Protein AF-K2A8L1-F1 (afdb_monomer)

Nearest PDB structures (foldseek):
  5lc5-assembly1_g  TM=3.397E-01  e=4.838E+00  Bos taurus
  8uew-assembly1_1g  TM=3.157E-01  e=6.829E+00  Sus scrofa
  8glv-assembly1_AW  TM=3.051E-01  e=8.997E+00  Chlamydomonas reinhardtii

Radius of gyration: 23.31 Å; Cα contacts (8 Å, |Δi|>4): 41; chains: 1; bounding box: 41×30×66 Å

Solvent-accessible surface area (backbone atoms only — not comparable to full-atom values): 5091 Å² total; per-residue (Å²): 112,69,72,59,53,53,55,55,57,46,43,37,73,39,59,37,80,94,49,80,60,37,29,48,64,76,32,69,70,51,44,51,51,52,50,52,49,49,51,50,52,52,50,50,50,53,56,50,36,68,74,73,58,70,60,86,87,69,70,84,78,76,49,70,66,56,52,51,51,58,51,30,52,58,29,49,78,69,74,40,82,73,80,82,135

pLDDT: mean 82.5, std 11.9, range [53.59, 97.0]

Foldseek 3Di:
DVVVVVVVVVQQPAQDVVVVRDRVVPDPVNVVVVVVVVVCVLVVVVVVCVVPPHDPVNPPDQDPVNVQVVVQVVCVVVVHDRDDD

Structure (mmCIF, N/CA/C/O backbone):
data_AF-K2A8L1-F1
#
_entry.id   AF-K2A8L1-F1
#
loop_
_atom_site.group_PDB
_atom_site.id
_atom_site.type_symbol
_atom_site.label_atom_id
_atom_site.label_alt_id
_atom_site.label_comp_id
_atom_site.label_asym_id
_atom_site.label_entity_id
_atom_site.label_seq_id
_atom_site.pdbx_PDB_ins_code
_atom_site.Cartn_x
_atom_site.Cartn_y
_atom_site.Cartn_z
_atom_site.occupancy
_atom_site.B_iso_or_equiv
_atom_site.auth_seq_id
_atom_site.auth_comp_id
_atom_site.auth_asym_id
_atom_site.auth_atom_id
_atom_site.pdbx_PDB_model_num
ATOM 1 N N . MET A 1 1 ? 2.805 10.288 -35.553 1.00 62.25 1 MET A N 1
ATOM 2 C CA . MET A 1 1 ? 2.880 10.408 -34.077 1.00 62.25 1 MET A CA 1
ATOM 3 C C . MET A 1 1 ? 2.436 9.118 -33.381 1.00 62.25 1 MET A C 1
ATOM 5 O O . MET A 1 1 ? 3.240 8.539 -32.663 1.00 62.25 1 MET A O 1
ATOM 9 N N . LEU A 1 2 ? 1.241 8.596 -33.686 1.00 68.56 2 LEU A N 1
ATOM 10 C CA . LEU A 1 2 ? 0.690 7.345 -33.124 1.00 68.56 2 LEU A CA 1
ATOM 11 C C . LEU A 1 2 ? 1.583 6.101 -33.298 1.00 68.56 2 LEU A C 1
ATOM 13 O O . LEU A 1 2 ? 1.839 5.392 -32.332 1.00 68.56 2 LEU A O 1
ATOM 17 N N . ALA A 1 3 ? 2.144 5.881 -34.491 1.00 72.69 3 ALA A N 1
ATOM 18 C CA . ALA A 1 3 ? 3.021 4.731 -34.750 1.00 72.69 3 ALA A CA 1
ATOM 19 C C . ALA A 1 3 ? 4.310 4.727 -33.899 1.00 72.69 3 ALA A C 1
ATOM 21 O O . ALA A 1 3 ? 4.831 3.668 -33.554 1.00 72.69 3 ALA A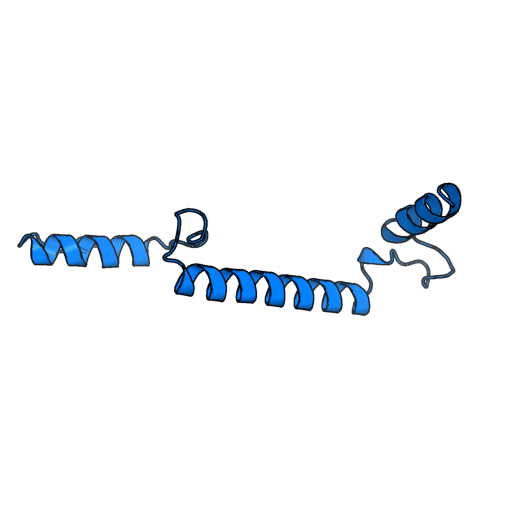 O 1
ATOM 22 N N . ARG A 1 4 ? 4.816 5.911 -33.521 1.00 71.44 4 ARG A N 1
ATOM 23 C CA . ARG A 1 4 ? 5.978 6.036 -32.624 1.00 71.44 4 ARG A CA 1
ATOM 24 C C . ARG A 1 4 ? 5.601 5.700 -31.183 1.00 71.44 4 ARG A C 1
ATOM 26 O O . ARG A 1 4 ? 6.365 5.025 -30.506 1.00 71.44 4 ARG A O 1
ATOM 33 N N . LEU A 1 5 ? 4.414 6.127 -30.747 1.00 74.06 5 LEU A N 1
ATOM 34 C CA . LEU A 1 5 ? 3.878 5.800 -29.426 1.00 74.06 5 LEU A CA 1
ATOM 35 C C . LEU A 1 5 ? 3.675 4.289 -29.264 1.00 74.06 5 LEU A C 1
ATOM 37 O O . LEU A 1 5 ? 4.110 3.716 -28.271 1.00 74.06 5 LEU A O 1
ATOM 41 N N . TYR A 1 6 ? 3.085 3.642 -30.272 1.00 79.62 6 TYR A N 1
ATOM 42 C CA . TYR A 1 6 ? 2.872 2.194 -30.296 1.00 79.62 6 TYR A CA 1
ATOM 43 C C . TYR A 1 6 ? 4.186 1.416 -30.162 1.00 79.62 6 TYR A C 1
ATOM 45 O O . TYR A 1 6 ? 4.309 0.535 -29.316 1.00 79.62 6 TYR A O 1
ATOM 53 N N . LYS A 1 7 ? 5.210 1.796 -30.936 1.00 77.19 7 LYS A N 1
ATOM 54 C CA . LYS A 1 7 ? 6.527 1.152 -30.870 1.00 77.19 7 LYS A CA 1
ATOM 55 C C . LYS A 1 7 ? 7.188 1.328 -29.497 1.00 77.19 7 LYS A C 1
ATOM 57 O O . LYS A 1 7 ? 7.756 0.378 -28.967 1.00 77.19 7 LYS A O 1
ATOM 62 N N . SER A 1 8 ? 7.062 2.512 -28.893 1.00 75.50 8 SER A N 1
ATOM 63 C CA . SER A 1 8 ? 7.542 2.758 -27.529 1.00 75.50 8 SER A CA 1
ATOM 64 C C . SER A 1 8 ? 6.803 1.924 -26.481 1.00 75.50 8 SER A C 1
ATOM 66 O O . SER A 1 8 ? 7.454 1.408 -25.578 1.00 75.50 8 SER A O 1
ATOM 68 N N . LEU A 1 9 ? 5.482 1.754 -26.613 1.00 79.94 9 LEU A N 1
ATOM 69 C CA . LEU A 1 9 ? 4.675 0.912 -25.721 1.00 79.94 9 LEU A CA 1
ATOM 70 C C . LEU A 1 9 ? 5.058 -0.568 -25.824 1.00 79.94 9 LEU A C 1
ATOM 72 O O . LEU A 1 9 ? 5.159 -1.234 -24.798 1.00 79.94 9 LEU A O 1
ATOM 76 N N . LEU A 1 10 ? 5.346 -1.078 -27.027 1.00 79.81 10 LEU A N 1
ATOM 77 C CA . LEU A 1 10 ? 5.851 -2.448 -27.171 1.00 79.81 10 LEU A CA 1
ATOM 78 C C . LEU A 1 10 ? 7.176 -2.644 -26.433 1.00 79.81 10 LEU A C 1
ATOM 80 O O . LEU A 1 10 ? 7.326 -3.623 -25.708 1.00 79.81 10 LEU A O 1
ATOM 84 N N . HIS A 1 11 ? 8.105 -1.690 -26.544 1.00 78.88 11 HIS A N 1
ATOM 85 C CA . HIS A 1 11 ? 9.414 -1.776 -25.889 1.00 78.88 11 HIS A CA 1
ATOM 86 C C . HIS A 1 11 ? 9.348 -1.783 -24.348 1.00 78.88 11 HIS A C 1
ATOM 88 O O . HIS A 1 11 ? 10.357 -2.085 -23.706 1.00 78.88 11 HIS A O 1
ATOM 94 N N . LEU A 1 12 ? 8.197 -1.471 -23.733 1.00 78.62 12 LEU A N 1
ATOM 95 C CA . LEU A 1 12 ? 8.018 -1.695 -22.294 1.00 78.62 12 LEU A CA 1
ATOM 96 C C . LEU A 1 12 ? 8.032 -3.185 -21.944 1.00 78.62 12 LEU A C 1
ATOM 98 O O . LEU A 1 12 ? 8.659 -3.559 -20.953 1.00 78.62 12 LEU A O 1
ATOM 102 N N . PHE A 1 13 ? 7.382 -4.016 -22.760 1.00 82.88 13 PHE A N 1
ATOM 103 C CA . PHE A 1 13 ? 7.156 -5.435 -22.475 1.00 82.88 13 PHE A CA 1
ATOM 104 C C . PHE A 1 13 ? 8.035 -6.368 -23.314 1.00 82.88 13 PHE A C 1
ATOM 106 O O . PHE A 1 13 ? 8.328 -7.481 -22.882 1.00 82.88 13 PHE A O 1
ATOM 113 N N . THR A 1 14 ? 8.493 -5.934 -24.492 1.00 82.19 14 THR A N 1
ATOM 114 C CA . THR A 1 14 ? 9.324 -6.753 -25.382 1.00 82.19 14 THR A CA 1
ATOM 115 C C . THR A 1 14 ? 10.812 -6.414 -25.251 1.00 82.19 14 THR A C 1
ATOM 117 O O . THR A 1 14 ? 11.165 -5.232 -25.331 1.00 82.19 14 THR A O 1
ATOM 120 N N . PRO A 1 15 ? 11.701 -7.417 -25.138 1.00 79.81 15 PRO A N 1
ATOM 121 C CA . PRO A 1 15 ? 13.145 -7.229 -25.245 1.00 79.81 15 PRO A CA 1
ATOM 122 C C . PRO A 1 15 ? 13.540 -6.518 -26.543 1.00 79.81 15 PRO A C 1
ATOM 124 O O . PRO A 1 15 ? 13.074 -6.880 -27.622 1.00 79.81 15 PRO A O 1
ATOM 127 N N . HIS A 1 16 ? 14.442 -5.539 -26.459 1.00 79.00 16 HIS A N 1
ATOM 128 C CA . HIS A 1 16 ? 15.005 -4.875 -27.636 1.00 79.00 16 HIS A CA 1
ATOM 129 C C . HIS A 1 16 ? 16.521 -4.670 -27.452 1.00 79.00 16 HIS A C 1
ATOM 131 O O . HIS A 1 16 ? 16.941 -4.352 -26.335 1.00 79.00 16 HIS A O 1
ATOM 137 N N . PRO A 1 17 ? 17.364 -4.809 -28.498 1.00 79.31 17 PRO A N 1
ATOM 138 C CA . PRO A 1 17 ? 18.793 -4.480 -28.456 1.00 79.31 17 PRO A CA 1
ATOM 139 C C . PRO A 1 17 ? 19.113 -3.108 -27.854 1.00 79.31 17 PRO A C 1
ATOM 141 O O . PRO A 1 17 ? 20.093 -2.977 -27.130 1.00 79.31 17 PRO A O 1
ATOM 144 N N . ALA A 1 18 ? 18.253 -2.108 -28.064 1.00 76.50 18 ALA A N 1
ATOM 145 C CA . ALA A 1 18 ? 18.418 -0.777 -27.475 1.00 76.50 18 ALA A CA 1
ATOM 146 C C . ALA A 1 18 ? 18.273 -0.739 -25.937 1.00 76.50 18 ALA A C 1
ATOM 148 O O . ALA A 1 18 ? 18.589 0.278 -25.330 1.00 76.50 18 ALA A O 1
ATOM 149 N N . ASN A 1 19 ? 17.785 -1.815 -25.309 1.00 70.69 19 ASN A N 1
ATOM 150 C CA . ASN A 1 19 ? 17.573 -1.922 -23.863 1.00 70.69 19 ASN A CA 1
ATOM 151 C C . ASN A 1 19 ? 18.264 -3.160 -23.269 1.00 70.69 19 ASN A C 1
ATOM 153 O O . ASN A 1 19 ? 17.705 -3.856 -22.423 1.00 70.69 19 ASN A O 1
ATOM 157 N N . ASN A 1 20 ? 19.462 -3.483 -23.773 1.00 79.00 20 ASN A N 1
ATOM 158 C CA . ASN A 1 20 ? 20.256 -4.637 -23.339 1.00 79.00 20 ASN A CA 1
ATOM 159 C C . ASN A 1 20 ? 19.474 -5.970 -23.377 1.00 79.00 20 ASN A C 1
ATOM 161 O O . ASN A 1 20 ? 19.604 -6.803 -22.482 1.00 79.00 20 ASN A O 1
ATOM 165 N N . HIS A 1 21 ? 18.605 -6.147 -24.381 1.00 81.81 21 HIS A N 1
ATOM 166 C CA . HIS A 1 21 ? 17.728 -7.319 -24.523 1.00 81.81 21 HIS A CA 1
ATOM 167 C C . HIS A 1 21 ? 16.850 -7.600 -23.289 1.00 8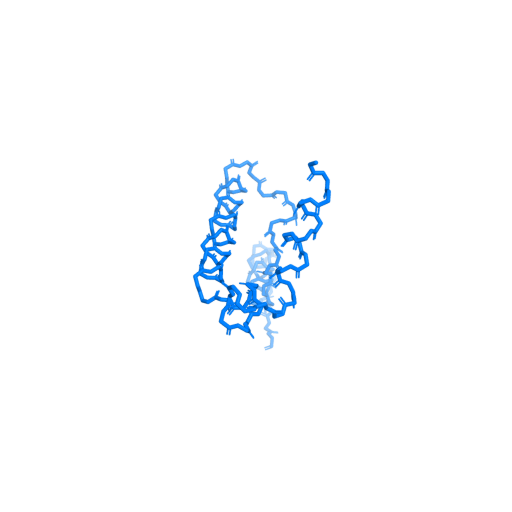1.81 21 HIS A C 1
ATOM 169 O O . HIS A 1 21 ? 16.457 -8.740 -23.043 1.00 81.81 21 HIS A O 1
ATOM 175 N N . ARG A 1 22 ? 16.509 -6.566 -22.513 1.00 78.38 22 ARG A N 1
ATOM 176 C CA . ARG A 1 22 ? 15.619 -6.664 -21.351 1.00 78.38 22 ARG A CA 1
ATOM 177 C C . ARG A 1 22 ? 14.402 -5.759 -21.544 1.00 78.38 22 ARG A C 1
ATOM 179 O O . ARG A 1 22 ? 14.568 -4.637 -22.029 1.00 78.38 22 ARG A O 1
ATOM 186 N N . PRO A 1 23 ? 13.187 -6.203 -21.178 1.00 82.81 23 PRO A N 1
ATOM 187 C CA . PRO A 1 23 ? 12.022 -5.326 -21.140 1.00 82.81 23 PRO A CA 1
ATOM 188 C C . PRO A 1 23 ? 12.291 -4.133 -20.223 1.00 82.81 23 PRO A C 1
ATOM 190 O O . PRO A 1 23 ? 12.792 -4.315 -19.111 1.00 82.81 23 PRO A O 1
ATOM 193 N N . ARG A 1 24 ? 11.940 -2.921 -20.663 1.00 80.81 24 ARG A N 1
ATOM 194 C CA . ARG A 1 24 ? 12.131 -1.708 -19.849 1.00 80.81 24 ARG A CA 1
ATOM 195 C C . ARG A 1 24 ? 11.386 -1.771 -18.523 1.00 80.81 24 ARG A C 1
ATOM 197 O O . ARG A 1 24 ? 11.887 -1.240 -17.540 1.00 80.81 24 ARG A O 1
ATOM 204 N N . LEU A 1 25 ? 10.239 -2.458 -18.483 1.00 83.44 25 LEU A N 1
ATOM 205 C CA . LEU A 1 25 ? 9.441 -2.622 -17.266 1.00 83.44 25 LEU A CA 1
ATOM 206 C C . LEU A 1 25 ? 10.228 -3.251 -16.104 1.00 83.44 25 LEU A C 1
ATOM 208 O O . LEU A 1 25 ? 9.971 -2.942 -14.947 1.00 83.44 25 LEU A O 1
ATOM 212 N N . LEU A 1 26 ? 11.189 -4.122 -16.417 1.00 84.38 26 LEU A N 1
ATOM 213 C CA . LEU A 1 26 ? 11.973 -4.872 -15.434 1.00 84.38 26 LEU A CA 1
ATOM 214 C C . LEU A 1 26 ? 13.305 -4.194 -15.091 1.00 84.38 26 LEU A C 1
ATOM 216 O O . LEU A 1 26 ? 14.129 -4.767 -14.378 1.00 84.38 26 LEU A O 1
ATOM 220 N N . GLU A 1 27 ? 13.556 -2.997 -15.619 1.00 86.94 27 GLU A N 1
ATOM 221 C CA . GLU A 1 27 ? 14.783 -2.272 -15.332 1.00 86.94 27 GLU A CA 1
ATOM 222 C C . GLU A 1 27 ? 14.748 -1.711 -13.899 1.00 86.94 27 GLU A C 1
ATOM 224 O O . GLU A 1 27 ? 13.765 -1.063 -13.523 1.00 86.94 27 GLU A O 1
ATOM 229 N N . PRO A 1 28 ? 15.808 -1.900 -13.087 1.00 87.88 28 PRO A N 1
ATOM 230 C CA . PRO A 1 28 ? 15.827 -1.422 -11.703 1.00 87.88 28 PRO A CA 1
ATOM 231 C C . PRO A 1 28 ? 15.557 0.081 -11.554 1.00 87.88 28 PRO A C 1
ATOM 233 O O . PRO A 1 28 ? 14.934 0.499 -10.581 1.00 87.88 28 PRO A O 1
ATOM 236 N N . SER A 1 29 ? 15.985 0.894 -12.524 1.00 88.50 29 SER A N 1
ATOM 237 C CA . SER A 1 29 ? 15.755 2.344 -12.573 1.00 88.50 29 SER A CA 1
ATOM 238 C C . SER A 1 29 ? 14.260 2.687 -12.652 1.00 88.50 29 SER A C 1
ATOM 240 O O . SER A 1 29 ? 13.750 3.505 -11.877 1.00 88.50 29 SER A O 1
ATOM 242 N N . LEU A 1 30 ? 13.532 2.014 -13.547 1.00 88.44 30 LEU A N 1
ATOM 243 C CA . LEU A 1 30 ? 12.097 2.188 -13.723 1.00 88.44 30 LEU A CA 1
ATOM 244 C C . LEU A 1 30 ? 11.319 1.621 -12.534 1.00 88.44 30 LEU A C 1
ATOM 246 O O . LEU A 1 30 ? 10.419 2.291 -12.035 1.00 88.44 30 LEU A O 1
ATOM 250 N N . LEU A 1 31 ? 11.693 0.438 -12.040 1.00 91.06 31 LEU A N 1
ATOM 251 C CA . LEU A 1 31 ? 11.079 -0.152 -10.847 1.00 91.06 31 LEU A CA 1
ATOM 252 C C . LEU A 1 31 ? 11.244 0.750 -9.620 1.00 91.06 31 LEU A C 1
ATOM 254 O O . LEU A 1 31 ? 10.282 0.957 -8.886 1.00 91.06 31 LEU A O 1
ATOM 258 N N . SER A 1 32 ? 12.423 1.348 -9.434 1.00 94.88 32 SER A N 1
ATOM 259 C CA . SER A 1 32 ? 12.671 2.298 -8.341 1.00 94.88 32 SER A CA 1
ATOM 260 C C . SER A 1 32 ? 11.801 3.546 -8.483 1.00 94.88 32 SER A C 1
ATOM 262 O O . SER A 1 32 ? 11.219 4.014 -7.509 1.00 94.88 32 SER A O 1
ATOM 264 N N . THR A 1 33 ? 11.651 4.055 -9.708 1.00 93.81 33 THR A N 1
ATOM 265 C CA . THR A 1 33 ? 10.798 5.218 -9.988 1.00 93.81 33 THR A CA 1
ATOM 266 C C . THR A 1 33 ? 9.324 4.903 -9.721 1.00 93.81 33 THR A C 1
ATOM 268 O O . THR A 1 33 ? 8.634 5.698 -9.084 1.00 93.81 33 THR A O 1
ATOM 271 N N . LEU A 1 34 ? 8.843 3.730 -10.148 1.00 93.88 34 LEU A N 1
ATOM 272 C CA . LEU A 1 34 ? 7.488 3.255 -9.856 1.00 93.88 34 LEU A CA 1
ATOM 273 C C . LEU A 1 34 ? 7.268 3.071 -8.354 1.00 93.88 34 LEU A C 1
ATOM 275 O O . LEU A 1 34 ? 6.239 3.500 -7.842 1.00 93.88 34 LEU A O 1
ATOM 279 N N . ALA A 1 35 ? 8.234 2.495 -7.636 1.00 95.44 35 ALA A N 1
ATOM 280 C CA . ALA A 1 35 ? 8.158 2.333 -6.189 1.00 95.44 35 ALA A CA 1
ATOM 281 C C . ALA A 1 35 ? 8.049 3.689 -5.478 1.00 95.44 35 ALA A C 1
ATOM 283 O O . ALA A 1 35 ? 7.154 3.876 -4.658 1.00 95.44 35 ALA A O 1
ATOM 284 N N . ILE A 1 36 ? 8.896 4.659 -5.839 1.00 97.00 36 ILE A N 1
ATOM 285 C CA . ILE A 1 36 ? 8.831 6.026 -5.301 1.00 97.00 36 ILE A CA 1
ATOM 286 C C . ILE A 1 36 ? 7.468 6.652 -5.602 1.00 97.00 36 ILE A C 1
ATOM 288 O O . ILE A 1 36 ? 6.836 7.203 -4.704 1.00 97.00 36 ILE A O 1
ATOM 292 N N . PHE A 1 37 ? 6.983 6.533 -6.839 1.00 96.38 37 PHE A N 1
ATOM 293 C CA . PHE A 1 37 ? 5.680 7.064 -7.226 1.00 96.38 37 PHE A CA 1
ATOM 294 C C . PHE A 1 37 ? 4.540 6.443 -6.408 1.00 96.38 37 PHE A C 1
ATOM 296 O O . PHE A 1 37 ? 3.692 7.166 -5.892 1.00 96.38 37 PHE A O 1
ATOM 303 N N . ILE A 1 38 ? 4.548 5.120 -6.230 1.00 94.44 38 ILE A N 1
ATOM 304 C CA . ILE A 1 38 ? 3.558 4.399 -5.421 1.00 94.44 38 ILE A CA 1
ATOM 305 C C . ILE A 1 38 ? 3.626 4.851 -3.962 1.00 94.44 38 ILE A C 1
ATOM 307 O O . ILE A 1 38 ? 2.581 5.095 -3.359 1.00 94.44 38 ILE A O 1
ATOM 311 N N . LEU A 1 39 ? 4.825 4.990 -3.391 1.00 94.94 39 LEU A N 1
ATOM 312 C CA . LEU A 1 39 ? 5.008 5.450 -2.014 1.00 94.94 39 LEU A CA 1
ATOM 313 C C . LEU A 1 39 ? 4.499 6.879 -1.823 1.00 94.94 39 LEU A C 1
ATOM 315 O O . LEU A 1 39 ? 3.802 7.148 -0.844 1.00 94.94 39 LEU A O 1
ATOM 319 N N . LEU A 1 40 ? 4.797 7.779 -2.762 1.00 95.69 40 LEU A N 1
ATOM 320 C CA . LEU A 1 40 ? 4.314 9.159 -2.737 1.00 95.69 40 LEU A CA 1
ATOM 321 C C . LEU A 1 40 ? 2.796 9.227 -2.895 1.00 95.69 40 LEU A C 1
ATOM 323 O O . LEU A 1 40 ? 2.147 9.938 -2.134 1.00 95.69 40 LEU A O 1
ATOM 327 N N . ALA A 1 41 ? 2.222 8.464 -3.827 1.00 90.81 41 ALA A N 1
ATOM 328 C CA . ALA A 1 41 ? 0.779 8.405 -4.026 1.00 90.81 41 ALA A CA 1
ATOM 329 C C . ALA A 1 41 ? 0.073 7.876 -2.772 1.00 90.81 41 ALA A C 1
ATOM 331 O O . ALA A 1 41 ? -0.857 8.510 -2.281 1.00 90.81 41 ALA A O 1
ATOM 332 N N . ASN A 1 42 ? 0.561 6.771 -2.200 1.00 87.31 42 ASN A N 1
ATOM 333 C CA . ASN A 1 42 ? 0.023 6.227 -0.955 1.00 87.31 42 ASN A CA 1
ATOM 334 C C . ASN A 1 42 ? 0.130 7.249 0.176 1.00 87.31 42 ASN A C 1
ATOM 336 O O . ASN A 1 42 ? -0.874 7.562 0.802 1.00 87.31 42 ASN A O 1
ATOM 340 N N . SER A 1 43 ? 1.315 7.815 0.407 1.00 88.56 43 SER A N 1
ATOM 341 C CA . SER A 1 43 ? 1.535 8.797 1.477 1.00 88.56 43 SER A CA 1
ATOM 342 C C . SER A 1 43 ? 0.661 10.039 1.302 1.00 88.56 43 SER A C 1
ATOM 344 O O . SER A 1 43 ? 0.053 10.501 2.264 1.00 88.56 43 SER A O 1
ATOM 346 N N . GLY A 1 44 ? 0.539 10.543 0.073 1.00 88.06 44 GLY A N 1
ATOM 347 C CA . GLY A 1 44 ? -0.324 11.673 -0.260 1.00 88.06 44 GLY A CA 1
ATOM 348 C C . GLY A 1 44 ? -1.794 11.379 0.030 1.00 88.06 44 GLY A C 1
ATOM 349 O O . GLY A 1 44 ? -2.460 12.186 0.675 1.00 88.06 44 GLY A O 1
ATOM 350 N N . VAL A 1 45 ? -2.282 10.197 -0.360 1.00 83.44 45 VAL A N 1
ATOM 351 C CA . VAL A 1 45 ? -3.644 9.744 -0.039 1.00 83.44 45 VAL A CA 1
ATOM 352 C C . VAL A 1 45 ? -3.842 9.617 1.476 1.00 83.44 45 VAL A C 1
ATOM 354 O O . VAL A 1 45 ? -4.865 10.076 1.981 1.00 83.44 45 VAL A O 1
ATOM 357 N N . LYS A 1 46 ? -2.862 9.075 2.217 1.00 77.69 46 LYS A N 1
ATOM 358 C CA . LYS A 1 46 ? -2.902 8.981 3.690 1.00 77.69 46 LYS A CA 1
ATOM 359 C C . LYS A 1 46 ? -3.046 10.342 4.362 1.00 77.69 46 LYS A C 1
ATOM 361 O O . LYS A 1 46 ? -3.927 10.527 5.200 1.00 77.69 46 LYS A O 1
ATOM 366 N N . ILE A 1 47 ? -2.215 11.299 3.962 1.00 83.25 47 ILE A N 1
ATOM 367 C CA . ILE A 1 47 ? -2.241 12.663 4.501 1.00 83.25 47 ILE A CA 1
ATOM 368 C C . ILE A 1 47 ? -3.574 13.340 4.167 1.00 83.25 47 ILE A C 1
ATOM 370 O O . ILE A 1 47 ? -4.204 13.931 5.042 1.00 83.25 47 ILE A O 1
ATOM 374 N N . PHE A 1 48 ? -4.039 13.217 2.922 1.00 81.12 48 PHE A N 1
ATOM 375 C CA . PHE A 1 48 ? -5.303 13.809 2.489 1.00 81.12 48 PHE A CA 1
ATOM 376 C C . PHE A 1 48 ? -6.506 13.250 3.267 1.00 81.12 48 PHE A C 1
ATOM 378 O O . PHE A 1 48 ? -7.352 14.013 3.737 1.00 81.12 48 PHE A O 1
ATOM 385 N N . ALA A 1 49 ? -6.549 11.930 3.470 1.00 72.75 49 ALA A N 1
ATOM 386 C CA . ALA A 1 49 ? -7.610 11.263 4.222 1.00 72.75 49 ALA A CA 1
ATOM 387 C C . ALA A 1 49 ? -7.646 11.679 5.704 1.00 72.75 49 ALA A C 1
ATOM 389 O O . ALA A 1 49 ? -8.728 11.803 6.280 1.00 72.75 49 ALA A O 1
ATOM 390 N N . GLN A 1 50 ? -6.485 11.934 6.316 1.00 71.94 50 GLN A N 1
ATOM 391 C CA . GLN A 1 50 ? -6.407 12.416 7.697 1.00 71.94 50 GLN A CA 1
ATOM 392 C C . GLN A 1 50 ? -6.966 13.841 7.852 1.00 71.94 50 GLN A C 1
ATOM 394 O O . GLN A 1 50 ? -7.545 14.157 8.888 1.00 71.94 50 GLN A O 1
ATOM 399 N N . VAL A 1 51 ? -6.819 14.693 6.831 1.00 74.25 51 VAL A N 1
ATOM 400 C CA . VAL A 1 51 ? -7.251 16.102 6.877 1.00 74.25 51 VAL A CA 1
ATOM 401 C C . VAL A 1 51 ? -8.749 16.271 6.597 1.00 74.25 51 VAL A C 1
ATOM 403 O O . VAL A 1 51 ? -9.384 17.104 7.238 1.00 74.25 51 VAL A O 1
ATOM 406 N N . GLN A 1 52 ? -9.335 15.502 5.671 1.00 69.75 52 GLN A N 1
ATOM 407 C CA . GLN A 1 52 ? -10.760 15.641 5.313 1.00 69.75 52 GLN A CA 1
ATOM 408 C C . GLN A 1 52 ? -11.734 14.788 6.147 1.00 69.75 52 GLN A C 1
ATOM 410 O O . GLN A 1 52 ? -12.943 14.947 5.998 1.00 69.75 52 GLN A O 1
ATOM 415 N N . GLY A 1 53 ? -11.239 13.926 7.042 1.00 60.38 53 GLY A N 1
ATOM 416 C CA . GLY A 1 53 ? -12.068 12.966 7.775 1.00 60.38 53 GLY A CA 1
ATOM 417 C C . GLY A 1 53 ? -12.338 11.727 6.918 1.00 60.38 53 GLY A C 1
ATOM 418 O O . GLY A 1 53 ? -12.994 11.795 5.882 1.00 60.38 53 GLY A O 1
ATOM 419 N N . GLY A 1 54 ? -11.771 1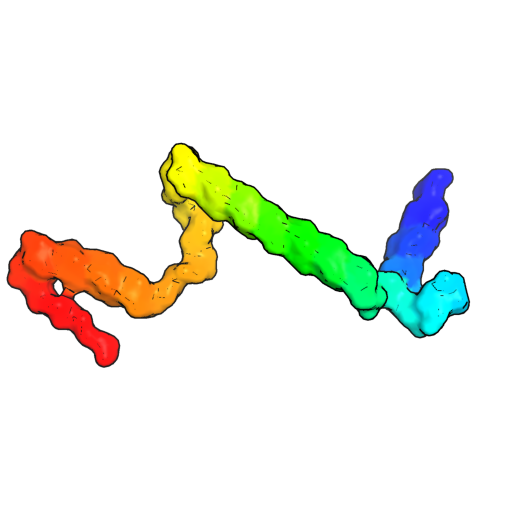0.591 7.333 1.00 57.19 54 GLY A N 1
ATOM 420 C CA . GLY A 1 54 ? -11.664 9.373 6.530 1.00 57.19 54 GLY A CA 1
ATOM 421 C C . GLY A 1 54 ? -13.005 8.840 6.025 1.00 57.19 54 GLY A C 1
ATOM 422 O O . GLY A 1 54 ? -13.762 8.220 6.767 1.00 57.19 54 GLY A O 1
ATOM 423 N N . ILE A 1 55 ? -13.270 9.023 4.733 1.00 56.56 55 ILE A N 1
ATOM 424 C CA . ILE A 1 55 ? -14.332 8.305 4.028 1.00 56.56 55 ILE A CA 1
ATOM 425 C C . ILE A 1 55 ? -13.850 6.857 3.836 1.00 56.56 55 ILE A C 1
ATOM 427 O O . ILE A 1 55 ? -12.685 6.624 3.511 1.00 56.56 55 ILE A O 1
ATOM 431 N N . LEU A 1 56 ? -14.756 5.897 4.045 1.00 54.25 56 LEU A N 1
ATOM 432 C CA . LEU A 1 56 ? -14.608 4.428 4.121 1.00 54.25 56 LEU A CA 1
ATOM 433 C C . LEU A 1 56 ? -13.671 3.729 3.103 1.00 54.25 56 LEU A C 1
ATOM 435 O O . LEU A 1 56 ? -13.352 2.562 3.290 1.00 54.25 56 LEU A O 1
ATOM 439 N N . GLY A 1 57 ? -13.203 4.408 2.053 1.00 53.59 57 GLY A N 1
ATOM 440 C CA . GLY A 1 57 ? -12.227 3.886 1.088 1.00 53.59 57 GLY A CA 1
ATOM 441 C C . GLY A 1 57 ? -10.756 3.948 1.530 1.00 53.59 57 GLY A C 1
ATOM 442 O O . GLY A 1 57 ? -9.891 3.536 0.764 1.00 53.59 57 GLY A O 1
ATOM 443 N N . TYR A 1 58 ? -10.451 4.484 2.718 1.00 54.16 58 TYR A N 1
ATOM 444 C CA . TYR A 1 58 ? -9.072 4.645 3.206 1.00 54.16 58 TYR A CA 1
ATOM 445 C C . TYR A 1 58 ? -8.537 3.459 4.027 1.00 54.16 58 TYR A C 1
ATOM 447 O O . TYR A 1 58 ? -7.339 3.173 4.013 1.00 54.16 58 TYR A O 1
ATOM 455 N N . ALA A 1 59 ? -9.408 2.763 4.756 1.00 57.09 59 ALA A N 1
ATOM 456 C CA . ALA A 1 59 ? -9.016 1.669 5.637 1.00 57.09 59 ALA A CA 1
ATOM 457 C C . ALA A 1 59 ? -8.908 0.353 4.846 1.00 57.09 59 ALA A C 1
ATOM 459 O O . ALA A 1 59 ? -9.690 -0.572 5.034 1.00 57.09 59 ALA A O 1
ATOM 460 N N . SER A 1 60 ? -7.959 0.285 3.913 1.00 56.84 60 SER A N 1
ATOM 461 C CA . SER A 1 60 ? -7.705 -0.919 3.104 1.00 56.84 60 SER A CA 1
ATOM 462 C C . SER A 1 60 ? -6.996 -2.030 3.888 1.00 56.84 60 SER A C 1
ATOM 464 O O . SER A 1 60 ? -6.888 -3.148 3.397 1.00 56.84 60 SER A O 1
ATOM 466 N N . ASP A 1 61 ? -6.491 -1.706 5.079 1.00 68.38 61 ASP A N 1
ATOM 467 C CA . ASP A 1 61 ? -5.656 -2.570 5.912 1.00 68.38 61 ASP A CA 1
ATOM 468 C C . ASP A 1 61 ? -6.186 -2.531 7.356 1.00 68.38 61 ASP A C 1
ATOM 470 O O . ASP A 1 61 ? -5.622 -1.886 8.240 1.00 68.38 61 ASP A O 1
ATOM 474 N N . ILE A 1 62 ? -7.372 -3.117 7.555 1.00 78.06 62 ILE A N 1
ATOM 475 C CA . ILE A 1 62 ? -7.991 -3.278 8.876 1.00 78.06 62 ILE A CA 1
ATOM 476 C C . ILE A 1 62 ? -7.597 -4.654 9.400 1.00 78.06 62 ILE A C 1
ATOM 478 O O . ILE A 1 62 ? -8.055 -5.673 8.878 1.00 78.06 62 ILE A O 1
ATOM 482 N N . THR A 1 63 ? -6.772 -4.692 10.444 1.00 84.56 63 THR A N 1
ATOM 483 C CA . THR A 1 63 ? -6.378 -5.968 11.056 1.00 84.56 63 THR A CA 1
ATOM 484 C C . THR A 1 63 ? -7.437 -6.463 12.039 1.00 84.56 63 THR A C 1
ATOM 486 O O . THR A 1 63 ? -8.223 -5.686 12.593 1.00 84.56 63 THR A O 1
ATOM 489 N N . VAL A 1 64 ? -7.458 -7.773 12.296 1.00 86.94 64 VAL A N 1
ATOM 490 C CA . VAL A 1 64 ? -8.400 -8.372 13.256 1.00 86.94 64 VAL A CA 1
ATOM 491 C C . VAL A 1 64 ? -8.163 -7.807 14.662 1.00 86.94 64 VAL A C 1
ATOM 493 O O . VAL A 1 64 ? -9.116 -7.531 15.389 1.00 86.94 64 VAL A O 1
ATOM 496 N N . GLU A 1 65 ? -6.908 -7.541 15.025 1.00 88.19 65 GLU A N 1
ATOM 497 C CA . GLU A 1 65 ? -6.527 -6.928 16.301 1.00 88.19 65 GLU A CA 1
ATOM 498 C C . GLU A 1 65 ? -7.081 -5.507 16.439 1.00 88.19 65 GLU A C 1
ATOM 500 O O . GLU A 1 65 ? -7.546 -5.134 17.518 1.00 88.19 65 GLU A O 1
ATOM 505 N N . GLN A 1 66 ? -7.072 -4.715 15.361 1.00 88.06 66 GLN A N 1
ATOM 506 C CA . GLN A 1 66 ? -7.660 -3.374 15.367 1.00 88.06 66 GLN A CA 1
ATOM 507 C C . GLN A 1 66 ? -9.171 -3.439 15.584 1.00 88.06 66 GLN A C 1
ATOM 5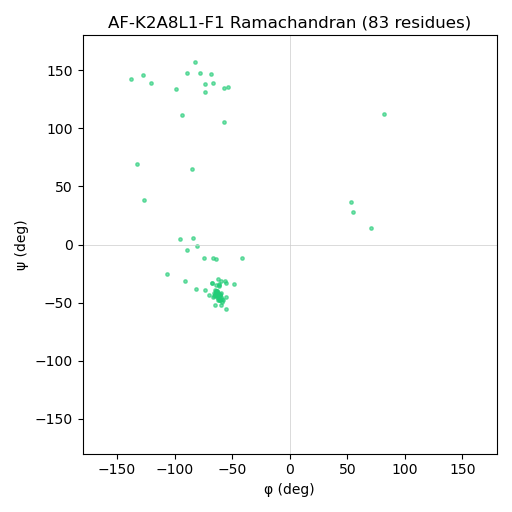09 O O . GLN A 1 66 ? -9.697 -2.699 16.416 1.00 88.06 66 GLN A O 1
ATOM 514 N N . ILE A 1 67 ? -9.860 -4.366 14.910 1.00 90.19 67 ILE A N 1
ATOM 515 C CA . ILE A 1 67 ? -11.300 -4.582 15.115 1.00 90.19 67 ILE A CA 1
ATOM 516 C C . ILE A 1 67 ? -11.570 -4.993 16.562 1.00 90.19 67 ILE A C 1
ATOM 518 O O . ILE A 1 67 ? -12.450 -4.415 17.201 1.00 90.19 67 ILE A O 1
ATOM 522 N N . LE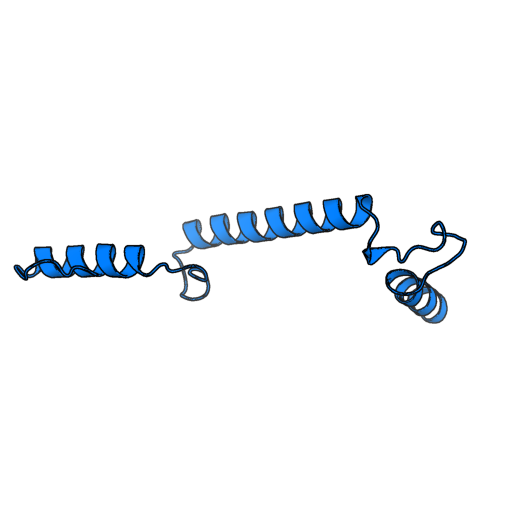U A 1 68 ? -10.810 -5.953 17.099 1.00 94.06 68 LEU A N 1
ATOM 523 C CA . LEU A 1 68 ? -10.967 -6.431 18.473 1.00 94.06 68 LEU A CA 1
ATOM 524 C C . LEU A 1 68 ? -10.753 -5.294 19.483 1.00 94.06 68 LEU A C 1
ATOM 526 O O . LEU A 1 68 ? -11.533 -5.150 20.422 1.00 94.06 68 LEU A O 1
ATOM 530 N N . THR A 1 69 ? -9.732 -4.463 19.265 1.00 93.00 69 THR A N 1
ATOM 531 C CA . THR A 1 69 ? -9.390 -3.330 20.137 1.00 93.00 69 THR A CA 1
ATOM 532 C C . THR A 1 69 ? -10.495 -2.278 20.138 1.00 93.00 69 THR A C 1
ATOM 534 O O . THR A 1 69 ? -10.995 -1.921 21.207 1.00 93.00 69 THR A O 1
ATOM 537 N N . LEU A 1 70 ? -10.926 -1.834 18.952 1.00 92.56 70 LEU A N 1
ATOM 538 C CA . LEU A 1 70 ? -11.986 -0.833 18.800 1.00 92.56 70 LEU A CA 1
ATOM 539 C C . LEU A 1 70 ? -13.323 -1.348 19.347 1.00 92.56 70 LEU A C 1
ATOM 541 O O . LEU A 1 70 ? -14.036 -0.640 20.055 1.00 92.56 70 LEU A O 1
ATOM 545 N N . THR A 1 71 ? -13.644 -2.616 19.088 1.00 94.56 71 THR A N 1
ATOM 546 C CA . THR A 1 71 ? -14.866 -3.245 19.605 1.00 94.56 71 THR A CA 1
ATOM 547 C C . THR A 1 71 ? -14.828 -3.352 21.127 1.00 94.56 71 THR A C 1
ATOM 549 O O . THR A 1 71 ? -15.822 -3.067 21.792 1.00 94.56 71 THR A O 1
ATOM 552 N N . ASN A 1 72 ? -13.689 -3.743 21.703 1.00 96.94 72 ASN A N 1
ATOM 553 C CA . ASN A 1 72 ? -13.547 -3.863 23.149 1.00 96.94 72 ASN A CA 1
ATOM 554 C C . ASN A 1 72 ? -13.605 -2.517 23.866 1.00 96.94 72 ASN A C 1
ATOM 556 O O . ASN A 1 72 ? -14.165 -2.481 24.957 1.00 96.94 72 ASN A O 1
ATOM 560 N N . GLN A 1 73 ? -13.112 -1.429 23.264 1.00 96.00 73 GLN A N 1
ATOM 561 C CA . GLN A 1 73 ? -13.328 -0.078 23.796 1.00 96.00 73 GLN A 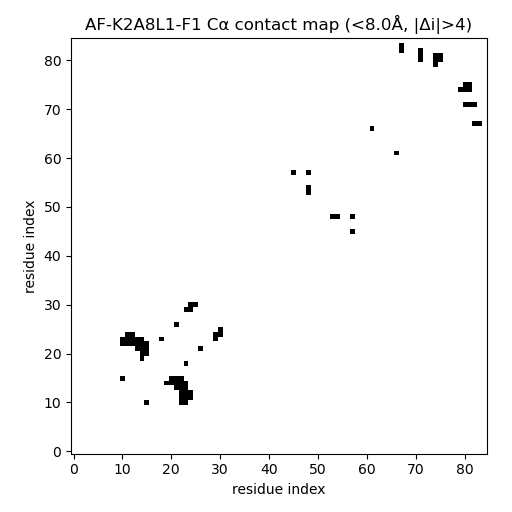CA 1
ATOM 562 C C . GLN A 1 73 ? -14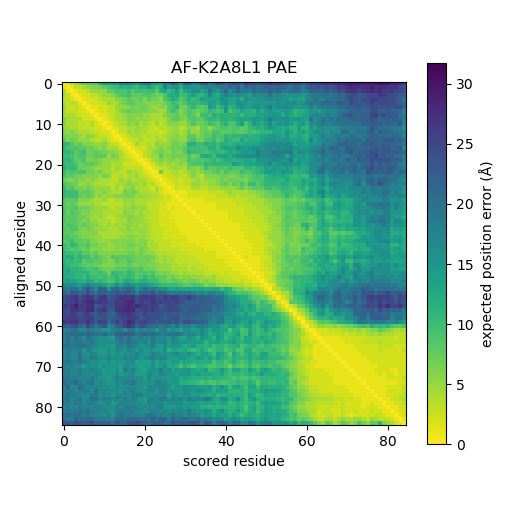.822 0.202 23.982 1.00 96.00 73 GLN A C 1
ATOM 564 O O . GLN A 1 73 ? -15.267 0.417 25.105 1.00 96.00 73 GLN A O 1
ATOM 569 N N . HIS A 1 74 ? -15.619 0.049 22.921 1.00 95.88 74 HIS A N 1
ATOM 570 C CA . HIS A 1 74 ? -17.067 0.260 23.002 1.00 95.88 74 HIS A CA 1
ATOM 571 C C . HIS A 1 74 ? -17.775 -0.694 23.972 1.00 95.88 74 HIS A C 1
ATOM 573 O O . HIS A 1 74 ? -18.747 -0.316 24.625 1.00 95.88 74 HIS A O 1
ATOM 579 N N . ARG A 1 75 ? -17.310 -1.943 24.079 1.00 96.69 75 ARG A N 1
ATOM 580 C 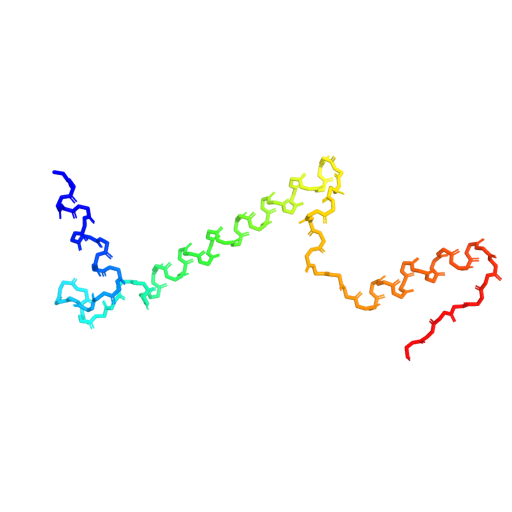CA . ARG A 1 75 ? -17.868 -2.915 25.028 1.00 96.69 75 ARG A CA 1
ATOM 581 C C . ARG A 1 75 ? -17.594 -2.514 26.469 1.00 96.69 75 ARG A C 1
ATOM 583 O O . ARG A 1 75 ? -18.517 -2.570 27.271 1.00 96.69 75 ARG A O 1
ATOM 590 N N . LEU A 1 76 ? -16.370 -2.100 26.783 1.00 96.12 76 LEU A N 1
ATOM 591 C CA . LEU A 1 76 ? -16.006 -1.653 28.125 1.00 96.12 76 LEU A CA 1
ATOM 592 C C . LEU A 1 76 ? -16.784 -0.392 28.517 1.00 96.12 76 LEU A C 1
ATOM 594 O O . LEU A 1 76 ? -17.296 -0.336 29.633 1.00 96.12 76 LEU A O 1
ATOM 598 N N . ASP A 1 77 ? -16.971 0.546 27.584 1.00 95.69 77 ASP A N 1
ATOM 599 C CA . ASP A 1 77 ? -17.813 1.734 27.789 1.00 95.69 77 ASP A CA 1
ATOM 600 C C . ASP A 1 77 ? -19.279 1.358 28.076 1.00 95.69 77 ASP A C 1
ATOM 602 O O . ASP A 1 77 ? -19.95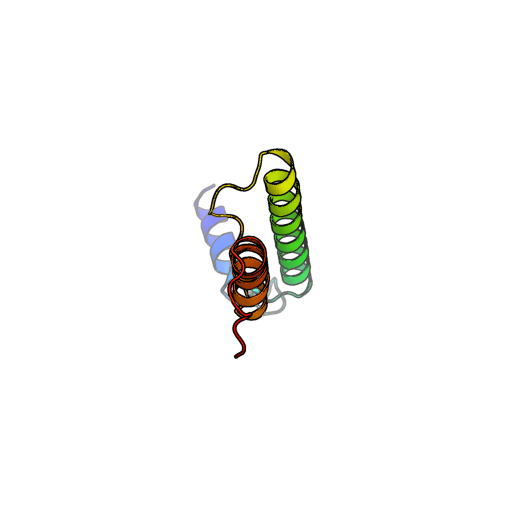5 1.999 28.879 1.00 95.69 77 ASP A O 1
ATOM 606 N N . ALA A 1 78 ? -19.763 0.276 27.460 1.00 95.94 78 ALA A N 1
ATOM 607 C CA . ALA A 1 78 ? -21.086 -0.297 27.704 1.00 95.94 78 ALA A CA 1
ATOM 608 C C . ALA A 1 78 ? -21.142 -1.254 28.919 1.00 95.94 78 ALA A C 1
ATOM 610 O O . ALA A 1 78 ? -22.166 -1.904 29.134 1.00 95.94 78 ALA A O 1
ATOM 611 N N . GLY A 1 79 ? -20.061 -1.386 29.698 1.00 95.88 79 GLY A N 1
ATOM 612 C CA . GLY A 1 79 ? -19.983 -2.284 30.859 1.00 95.88 79 GLY A CA 1
ATOM 613 C C . GLY A 1 79 ? -19.937 -3.780 30.516 1.00 95.88 79 GLY A C 1
ATOM 614 O O . GLY A 1 79 ? -20.152 -4.629 31.381 1.00 95.88 79 GLY A O 1
ATOM 615 N N . LEU A 1 80 ? -19.673 -4.122 29.256 1.00 96.50 80 LEU A N 1
ATOM 616 C CA . LEU A 1 80 ? -19.563 -5.491 28.765 1.00 96.50 80 LEU A CA 1
ATOM 617 C C . LEU A 1 80 ? -18.117 -6.009 28.880 1.00 96.50 80 LEU A C 1
ATOM 619 O O . LEU A 1 80 ? -17.161 -5.256 28.689 1.00 96.50 80 LEU A O 1
ATOM 623 N N . PRO A 1 81 ? -17.924 -7.320 29.114 1.00 93.06 81 PRO A N 1
ATOM 624 C CA . PRO A 1 81 ? -16.592 -7.912 29.184 1.00 93.06 81 PRO A CA 1
ATOM 625 C C . PRO A 1 81 ? -15.888 -7.904 27.819 1.00 93.06 81 PRO A C 1
ATOM 627 O O . PRO A 1 81 ? -16.523 -8.082 26.771 1.00 93.06 81 PRO A O 1
ATOM 630 N N . ALA A 1 82 ? -14.563 -7.747 27.840 1.00 93.56 82 ALA A N 1
ATOM 631 C CA . ALA A 1 82 ? -13.721 -7.741 26.647 1.00 93.56 82 ALA A CA 1
ATOM 632 C C . ALA A 1 82 ? -13.682 -9.113 25.947 1.00 93.56 82 ALA A C 1
ATOM 634 O O . ALA A 1 82 ? -13.583 -10.161 26.587 1.00 93.56 82 ALA A O 1
ATOM 635 N N . LEU A 1 83 ? -13.734 -9.084 24.618 1.00 92.06 83 LEU A N 1
ATOM 636 C CA . LEU A 1 83 ? -13.560 -10.222 23.721 1.00 92.06 83 LEU A CA 1
ATOM 637 C C . LEU A 1 83 ? -12.074 -10.570 23.579 1.00 92.06 83 LEU A C 1
ATOM 639 O O . LEU A 1 83 ? -11.217 -9.684 23.605 1.00 92.06 83 LEU A O 1
ATOM 643 N N . LYS A 1 84 ? -11.782 -11.857 23.394 1.00 91.50 84 LYS A N 1
ATOM 644 C CA . LYS A 1 84 ? -10.444 -12.395 23.118 1.00 91.50 84 LYS A CA 1
ATOM 645 C C . LYS A 1 84 ? -10.515 -13.272 21.865 1.00 91.50 84 LYS A C 1
ATOM 647 O O . LYS A 1 84 ? -11.554 -13.892 21.642 1.00 91.50 84 LYS A O 1
ATOM 652 N N . LEU A 1 85 ? -9.442 -13.270 21.073 1.00 80.06 85 LEU A N 1
ATOM 653 C CA . LEU A 1 85 ? -9.228 -14.191 19.950 1.00 80.06 85 LEU A CA 1
ATOM 654 C C . LEU A 1 85 ? -8.657 -15.517 20.448 1.00 80.06 85 LEU A C 1
ATOM 656 O O . LEU A 1 85 ? -7.842 -15.468 21.400 1.00 80.06 85 LEU A O 1
#

Sequence (85 aa):
MLARLYKSLLHLFTPHPANNHRPRLLEPSLLSTLAIFILLANSGVKIFAQVQGGILGYASDITVEQILTLTNQHRLDAGLPALKL

Secondary structure (DSSP, 8-state):
-HHHHHHHHHHHHS--GGGTTS-GGG-HHHHHHHHHHHHHHHHHHHHHHHHH---TTS-S---HHHHHHHHHHHHHHTTPPPP--

Mean predicted aligned error: 11.18 Å